Protein AF-A0A0V9UN66-F1 (afdb_monomer_lite)

Structure (mmCIF, N/CA/C/O backbone):
data_AF-A0A0V9UN66-F1
#
_entry.id   AF-A0A0V9UN66-F1
#
loop_
_atom_site.group_PDB
_atom_site.id
_atom_site.type_symbol
_atom_site.label_atom_id
_atom_site.label_alt_id
_atom_site.label_comp_id
_atom_site.label_asym_id
_atom_site.label_entity_id
_atom_site.label_seq_id
_atom_site.pdbx_PDB_ins_code
_atom_site.Cartn_x
_atom_site.Cartn_y
_atom_site.Cartn_z
_atom_site.occupancy
_atom_site.B_iso_or_equiv
_atom_site.auth_seq_id
_atom_site.auth_comp_id
_atom_site.auth_asym_id
_atom_site.auth_atom_id
_atom_site.pdbx_PDB_model_num
ATOM 1 N N . MET A 1 1 ? 4.409 16.280 -25.875 1.00 34.31 1 MET A N 1
ATOM 2 C CA . MET A 1 1 ? 5.200 15.891 -24.685 1.00 34.31 1 MET A CA 1
ATOM 3 C C . MET A 1 1 ? 4.488 16.413 -23.441 1.00 34.31 1 MET A C 1
ATOM 5 O O . MET A 1 1 ? 4.702 17.561 -23.070 1.00 34.31 1 MET A O 1
ATOM 9 N N . SER A 1 2 ? 3.586 15.627 -22.842 1.00 35.66 2 SER A N 1
ATOM 10 C CA . SER A 1 2 ? 2.912 16.028 -21.597 1.00 35.66 2 SER A CA 1
ATOM 11 C C . SER A 1 2 ? 3.901 15.945 -20.442 1.00 35.66 2 SER A C 1
ATOM 13 O O . SER A 1 2 ? 4.207 14.862 -19.950 1.00 35.66 2 SER A O 1
ATOM 15 N N . LYS A 1 3 ? 4.437 17.103 -20.046 1.00 40.28 3 LYS A N 1
ATOM 16 C CA . LYS A 1 3 ? 5.167 17.276 -18.791 1.00 40.28 3 LYS A CA 1
ATOM 17 C C . LYS A 1 3 ? 4.172 17.050 -17.657 1.00 40.28 3 LYS A C 1
ATOM 19 O O . LYS A 1 3 ? 3.367 17.926 -17.361 1.00 40.28 3 LYS A O 1
ATOM 24 N N . VAL A 1 4 ? 4.205 15.863 -17.059 1.00 42.91 4 VAL A N 1
ATOM 25 C CA . VAL A 1 4 ? 3.558 15.626 -15.766 1.00 42.91 4 VAL A CA 1
ATOM 26 C C . VAL A 1 4 ? 4.181 16.625 -14.782 1.00 42.91 4 VAL A C 1
ATOM 28 O O . VAL A 1 4 ? 5.414 16.692 -14.714 1.00 42.91 4 VAL A O 1
ATOM 31 N N . PRO A 1 5 ? 3.390 17.457 -14.087 1.00 39.09 5 PRO A N 1
ATOM 32 C CA . PRO A 1 5 ? 3.939 18.455 -13.186 1.00 39.09 5 PRO A CA 1
ATOM 33 C C . PRO A 1 5 ? 4.659 17.742 -12.038 1.00 39.09 5 PRO A C 1
ATOM 35 O O . PRO A 1 5 ? 4.044 17.042 -11.239 1.00 39.09 5 PRO A O 1
ATOM 38 N N . ARG A 1 6 ? 5.984 17.917 -11.963 1.00 43.22 6 ARG A N 1
ATOM 39 C CA . ARG A 1 6 ? 6.738 17.672 -10.733 1.00 43.22 6 ARG A CA 1
ATOM 40 C C . ARG A 1 6 ? 6.235 18.694 -9.723 1.00 43.22 6 ARG A C 1
ATOM 42 O O . ARG A 1 6 ? 6.508 19.881 -9.882 1.00 43.22 6 ARG A O 1
ATOM 49 N N . VAL A 1 7 ? 5.467 18.242 -8.736 1.00 43.38 7 VAL A N 1
ATOM 50 C CA . VAL A 1 7 ? 5.105 19.064 -7.580 1.00 43.38 7 VAL A CA 1
ATOM 51 C C . VAL A 1 7 ? 6.414 19.469 -6.907 1.00 43.38 7 VAL A C 1
ATOM 53 O O . VAL A 1 7 ? 7.130 18.641 -6.350 1.00 43.38 7 VAL A O 1
ATOM 56 N N . ALA A 1 8 ? 6.776 20.738 -7.064 1.00 43.50 8 ALA A N 1
ATOM 57 C CA . ALA A 1 8 ? 7.874 21.355 -6.350 1.00 43.50 8 ALA A CA 1
ATOM 58 C C . ALA A 1 8 ? 7.368 21.720 -4.951 1.00 43.50 8 ALA A C 1
ATOM 60 O O . ALA A 1 8 ? 6.469 22.546 -4.825 1.00 43.50 8 ALA A O 1
ATOM 61 N N . GLY A 1 9 ? 7.967 21.127 -3.920 1.00 39.41 9 GLY A N 1
ATOM 62 C CA . GLY A 1 9 ? 7.852 21.609 -2.546 1.00 39.41 9 GLY A CA 1
ATOM 63 C C . GLY A 1 9 ? 7.074 20.694 -1.604 1.00 39.41 9 GLY A C 1
ATOM 64 O O . GLY A 1 9 ? 5.880 20.478 -1.769 1.00 39.41 9 GLY A O 1
ATOM 65 N N . GLY A 1 10 ? 7.774 20.256 -0.557 1.00 39.16 10 GLY A N 1
ATOM 66 C CA . GLY A 1 10 ? 7.197 19.671 0.649 1.00 39.16 10 GLY A CA 1
ATOM 67 C C . GLY A 1 10 ? 7.050 18.160 0.573 1.00 39.16 10 GLY A C 1
ATOM 68 O O . GLY A 1 10 ? 6.412 17.640 -0.334 1.00 39.16 10 GLY A O 1
ATOM 69 N N . TYR A 1 11 ? 7.623 17.461 1.555 1.00 42.47 11 TYR A N 1
ATOM 70 C CA . TYR A 1 11 ? 7.231 16.091 1.872 1.00 42.47 11 TYR A CA 1
ATOM 71 C C . TYR A 1 11 ? 5.698 16.055 1.960 1.00 42.47 11 TYR A C 1
ATOM 73 O O . TYR A 1 11 ? 5.103 16.676 2.845 1.00 42.47 11 TYR A O 1
ATOM 81 N N . LEU A 1 12 ? 5.065 15.425 0.970 1.00 51.91 12 LEU A N 1
ATOM 82 C CA . LEU A 1 12 ? 3.625 15.232 0.924 1.00 51.91 12 LEU A CA 1
ATOM 83 C C . LEU A 1 12 ? 3.276 14.314 2.104 1.00 51.91 12 LEU A C 1
ATOM 85 O O . LEU A 1 12 ? 3.658 13.151 2.121 1.00 51.91 12 LEU A O 1
ATOM 89 N N . SER A 1 13 ? 2.574 14.867 3.096 1.00 48.28 13 SER A N 1
ATOM 90 C CA . SER A 1 13 ? 2.222 14.235 4.376 1.00 48.28 13 SER A CA 1
ATOM 91 C C . SER A 1 13 ? 3.397 14.037 5.362 1.00 48.28 13 SER A C 1
ATOM 93 O O . SER A 1 13 ? 4.513 13.720 4.953 1.00 48.28 13 SER A O 1
ATOM 95 N N . PRO A 1 14 ? 3.189 14.217 6.689 1.00 56.06 14 PRO A N 1
ATOM 96 C CA . PRO A 1 14 ? 4.191 13.823 7.677 1.00 56.06 14 PRO A CA 1
ATOM 97 C C . PRO A 1 14 ? 4.575 12.352 7.456 1.00 56.06 14 PRO A C 1
ATOM 99 O O . PRO A 1 14 ? 3.671 11.523 7.296 1.00 56.06 14 PRO A O 1
ATOM 102 N N . PRO A 1 15 ? 5.880 12.027 7.434 1.00 65.75 15 PRO A N 1
ATOM 103 C CA . PRO A 1 15 ? 6.335 10.687 7.108 1.00 65.75 15 PRO A CA 1
ATOM 104 C C . PRO A 1 15 ? 5.761 9.696 8.120 1.00 65.75 15 PRO A C 1
ATOM 106 O O . PRO A 1 15 ? 5.889 9.879 9.335 1.00 65.75 15 PRO A O 1
ATOM 109 N N . LEU A 1 16 ? 5.098 8.652 7.615 1.00 76.44 16 LEU A N 1
ATOM 110 C CA . LEU A 1 16 ? 4.818 7.476 8.428 1.00 76.44 16 LEU A CA 1
ATOM 111 C C . LEU A 1 16 ? 6.167 6.920 8.906 1.00 76.44 16 LEU A C 1
ATOM 113 O O . LEU A 1 16 ? 7.125 6.929 8.133 1.00 76.44 16 LEU A O 1
ATOM 117 N N . PRO A 1 17 ? 6.278 6.454 10.159 1.00 79.31 17 PRO A N 1
ATOM 118 C CA . PRO A 1 17 ? 7.532 5.886 10.626 1.00 79.31 17 PRO A CA 1
ATOM 119 C C . PRO A 1 17 ? 7.884 4.641 9.799 1.00 79.31 17 PRO A C 1
ATOM 121 O O . PRO A 1 17 ? 6.994 3.918 9.354 1.00 79.31 17 PRO A O 1
ATOM 124 N N . ASP A 1 18 ? 9.174 4.355 9.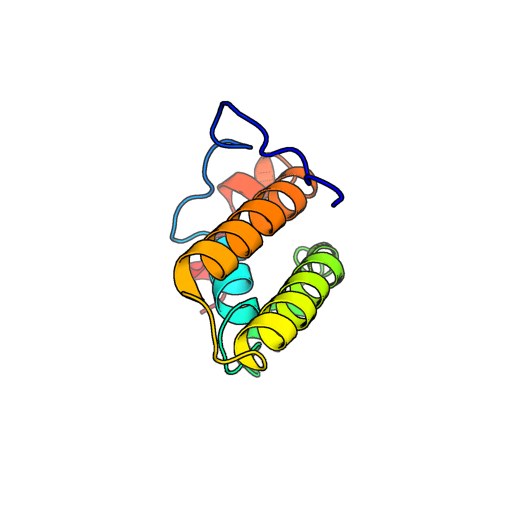619 1.00 77.12 18 ASP A N 1
ATOM 125 C CA . ASP A 1 18 ? 9.633 3.240 8.770 1.00 77.12 18 ASP A CA 1
ATOM 126 C C . ASP A 1 18 ? 9.062 1.875 9.191 1.00 77.12 18 ASP A C 1
ATOM 128 O O . ASP A 1 18 ? 8.887 0.974 8.373 1.00 77.12 18 ASP A O 1
ATOM 132 N N . ASN A 1 19 ? 8.731 1.723 10.476 1.00 81.94 19 ASN A N 1
ATOM 133 C CA . ASN A 1 19 ? 8.112 0.527 11.045 1.00 81.94 19 ASN A CA 1
ATOM 134 C C . ASN A 1 19 ? 6.574 0.500 10.926 1.00 81.94 19 ASN A C 1
ATOM 136 O O . ASN A 1 19 ? 5.921 -0.324 11.575 1.00 81.94 19 ASN A O 1
ATOM 140 N N . HIS A 1 20 ? 5.974 1.405 10.153 1.00 87.44 20 HIS A N 1
ATOM 141 C CA . HIS A 1 20 ? 4.534 1.452 9.929 1.00 87.44 20 HIS A CA 1
ATOM 142 C C . HIS A 1 20 ? 4.109 0.364 8.937 1.00 87.44 20 HIS A C 1
ATOM 144 O O . HIS A 1 20 ? 4.744 0.164 7.900 1.00 87.44 20 HIS A O 1
ATOM 150 N N . VAL A 1 21 ? 2.993 -0.321 9.211 1.00 90.62 21 VAL A N 1
ATOM 151 C CA . VAL A 1 21 ? 2.545 -1.462 8.382 1.00 90.62 21 VAL A CA 1
ATOM 152 C C . VAL A 1 21 ? 2.303 -1.060 6.924 1.00 90.62 21 VAL A C 1
ATOM 154 O O . VAL A 1 21 ? 2.586 -1.827 6.012 1.00 90.62 21 VAL A O 1
ATOM 157 N N . LEU A 1 22 ? 1.839 0.171 6.691 1.00 91.00 22 LEU A N 1
ATOM 158 C CA . LEU A 1 22 ? 1.601 0.699 5.343 1.00 91.00 22 LEU A CA 1
ATOM 159 C C . LEU A 1 22 ? 2.894 0.971 4.569 1.00 91.00 22 LEU A C 1
ATOM 161 O O . LEU A 1 22 ? 2.904 0.777 3.359 1.00 91.00 22 LEU A O 1
ATOM 165 N N . VAL A 1 23 ? 3.982 1.355 5.248 1.00 90.69 23 VAL A N 1
ATOM 166 C CA . VAL A 1 23 ? 5.305 1.506 4.617 1.00 90.69 23 VAL A CA 1
ATOM 167 C C . VAL A 1 23 ? 5.827 0.139 4.194 1.00 90.69 23 VAL A C 1
ATOM 169 O O . VAL A 1 23 ? 6.244 -0.043 3.051 1.00 90.69 23 VAL A O 1
ATOM 172 N N . TRP A 1 24 ? 5.717 -0.852 5.081 1.00 91.50 24 TRP A N 1
ATOM 173 C CA . TRP A 1 24 ? 6.072 -2.236 4.774 1.00 91.50 24 TRP A CA 1
ATOM 174 C C . TRP A 1 24 ? 5.255 -2.806 3.603 1.00 91.50 24 TRP A C 1
ATOM 176 O O . TRP A 1 24 ? 5.835 -3.327 2.651 1.00 91.50 24 TRP A O 1
ATOM 186 N N . LEU A 1 25 ? 3.929 -2.634 3.614 1.00 92.75 25 LEU A N 1
ATOM 187 C CA . LEU A 1 25 ? 3.050 -3.082 2.530 1.00 92.75 25 LEU A CA 1
ATOM 188 C C . LEU A 1 25 ? 3.325 -2.345 1.212 1.00 92.75 25 LEU A C 1
ATOM 190 O O . LEU A 1 25 ? 3.332 -2.984 0.164 1.00 92.75 25 LEU A O 1
ATOM 194 N N . ALA A 1 26 ? 3.584 -1.034 1.234 1.00 93.00 26 ALA A N 1
ATOM 195 C CA . ALA A 1 26 ? 3.908 -0.275 0.026 1.00 93.00 26 ALA A CA 1
ATOM 196 C C . ALA A 1 26 ? 5.227 -0.753 -0.602 1.00 93.00 26 ALA A C 1
ATOM 198 O O . ALA A 1 26 ? 5.284 -1.010 -1.805 1.00 93.00 26 ALA A O 1
ATOM 199 N N . ARG A 1 27 ? 6.265 -0.974 0.215 1.00 91.31 27 ARG A N 1
ATOM 200 C CA . ARG A 1 27 ? 7.538 -1.547 -0.253 1.00 91.31 27 ARG A CA 1
ATOM 201 C C . ARG A 1 27 ? 7.363 -2.964 -0.797 1.00 91.31 27 ARG A C 1
ATOM 203 O O . ARG A 1 27 ? 7.912 -3.286 -1.848 1.00 91.31 27 ARG A O 1
ATOM 210 N N . ALA A 1 28 ? 6.552 -3.794 -0.142 1.00 92.00 28 ALA A N 1
ATOM 211 C CA . ALA A 1 28 ? 6.225 -5.128 -0.640 1.00 92.00 28 ALA A CA 1
ATOM 212 C C . ALA A 1 28 ? 5.497 -5.072 -1.993 1.00 92.00 28 ALA A C 1
ATOM 214 O O . ALA A 1 28 ? 5.852 -5.808 -2.914 1.00 92.00 28 ALA A O 1
ATOM 215 N N . ALA A 1 29 ? 4.535 -4.159 -2.147 1.00 92.81 29 ALA A N 1
ATOM 216 C CA . ALA A 1 29 ? 3.802 -3.949 -3.392 1.00 92.81 29 ALA A CA 1
ATOM 217 C C . ALA A 1 29 ? 4.730 -3.542 -4.546 1.00 92.81 29 ALA A C 1
ATOM 219 O O . ALA A 1 29 ? 4.577 -4.033 -5.665 1.00 92.81 29 ALA A O 1
ATOM 220 N N . ALA A 1 30 ? 5.695 -2.664 -4.265 1.00 91.19 30 ALA A N 1
ATOM 221 C CA . ALA A 1 30 ? 6.654 -2.163 -5.243 1.00 91.19 30 ALA A CA 1
ATOM 222 C C . ALA A 1 30 ? 7.811 -3.137 -5.540 1.00 91.19 30 ALA A C 1
ATOM 224 O O . ALA A 1 30 ? 8.534 -2.951 -6.520 1.00 91.19 30 ALA A O 1
ATOM 225 N N .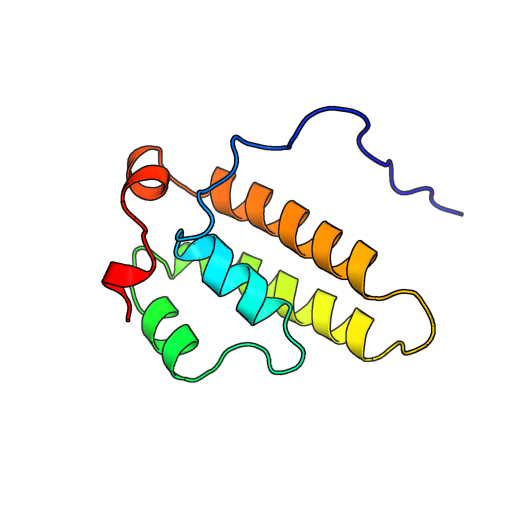 SER A 1 31 ? 7.985 -4.184 -4.729 1.00 90.31 31 SER A N 1
ATOM 226 C CA . SER A 1 31 ? 9.015 -5.202 -4.943 1.00 90.31 31 SER A CA 1
ATOM 227 C C . SER A 1 31 ? 8.788 -6.003 -6.233 1.00 90.31 31 SER A C 1
ATOM 229 O O . SER A 1 31 ? 7.662 -6.140 -6.717 1.00 90.31 31 SER A O 1
ATOM 231 N N . HIS A 1 32 ? 9.858 -6.599 -6.768 1.00 85.62 32 HIS A N 1
ATOM 232 C CA . HIS A 1 32 ? 9.782 -7.485 -7.937 1.00 85.62 32 HIS A CA 1
ATOM 233 C C . HIS A 1 32 ? 8.834 -8.675 -7.732 1.00 85.62 32 HIS A C 1
ATOM 235 O O . HIS A 1 32 ? 8.182 -9.118 -8.676 1.00 85.62 32 HIS A O 1
ATOM 241 N N . THR A 1 33 ? 8.762 -9.200 -6.509 1.00 85.75 33 THR A N 1
ATOM 242 C CA . THR A 1 33 ? 7.948 -10.372 -6.162 1.00 85.75 33 THR A CA 1
ATOM 243 C C . THR A 1 33 ? 6.497 -10.024 -5.843 1.00 85.75 33 THR A C 1
ATOM 245 O O . THR A 1 33 ? 5.639 -10.900 -5.906 1.00 85.75 33 THR A O 1
ATOM 248 N N . GLY A 1 34 ? 6.208 -8.764 -5.502 1.00 87.50 34 GLY A N 1
ATOM 249 C CA . GLY A 1 34 ? 4.898 -8.343 -5.012 1.00 87.50 34 GLY A CA 1
ATOM 250 C C . GLY A 1 34 ? 4.556 -8.908 -3.630 1.00 87.50 34 GLY A C 1
ATOM 251 O O . GLY A 1 34 ? 5.434 -9.191 -2.810 1.00 87.50 34 GLY A O 1
ATOM 252 N N . PHE A 1 35 ? 3.258 -9.065 -3.364 1.00 89.69 35 PHE A N 1
ATOM 253 C CA . PHE A 1 35 ? 2.754 -9.565 -2.086 1.00 89.69 35 PHE A CA 1
ATOM 254 C C . PHE A 1 35 ? 3.003 -11.064 -1.900 1.00 89.69 35 PHE A C 1
ATOM 256 O O . PHE A 1 35 ? 2.649 -11.894 -2.732 1.00 89.69 35 PHE A O 1
ATOM 263 N N . THR A 1 36 ? 3.563 -11.416 -0.745 1.00 89.88 36 THR A N 1
ATOM 264 C CA . THR A 1 36 ? 3.611 -12.804 -0.252 1.00 89.88 36 THR A CA 1
ATOM 265 C C . THR A 1 36 ? 2.314 -13.183 0.473 1.00 89.88 36 THR A C 1
ATOM 267 O O . THR A 1 36 ? 1.504 -12.318 0.816 1.00 89.88 36 THR A O 1
ATOM 270 N N . ALA A 1 37 ? 2.137 -14.472 0.782 1.00 88.69 37 ALA A N 1
ATOM 271 C CA . ALA A 1 37 ? 0.988 -14.967 1.549 1.00 88.69 37 ALA A CA 1
ATOM 272 C C . ALA A 1 37 ? 0.789 -14.229 2.890 1.00 88.69 37 ALA A C 1
ATOM 274 O O . ALA A 1 37 ? -0.343 -13.904 3.240 1.00 88.69 37 ALA A O 1
ATOM 275 N N . GLY A 1 38 ? 1.877 -13.887 3.591 1.00 88.62 38 GLY A N 1
ATOM 276 C CA . GLY A 1 38 ? 1.813 -13.110 4.834 1.00 88.62 38 GLY A CA 1
ATOM 277 C C . GLY A 1 38 ? 1.235 -11.707 4.625 1.00 88.62 38 GLY A C 1
ATOM 278 O O . GLY A 1 38 ? 0.361 -11.282 5.373 1.00 88.62 38 GLY A O 1
ATOM 279 N N . HIS A 1 39 ? 1.625 -11.011 3.553 1.00 90.81 39 HIS A N 1
ATOM 280 C CA . HIS A 1 39 ? 1.052 -9.698 3.230 1.00 90.81 39 HIS A CA 1
ATOM 281 C C . HIS A 1 39 ? -0.444 -9.799 2.906 1.00 90.81 39 HIS A C 1
ATOM 283 O O . HIS A 1 39 ? -1.237 -8.974 3.358 1.00 90.81 39 HIS A O 1
ATOM 289 N N . HIS A 1 40 ? -0.850 -10.833 2.161 1.00 89.25 40 HIS A N 1
ATOM 290 C CA . HIS A 1 40 ? -2.264 -11.075 1.875 1.00 89.25 40 HIS A CA 1
ATOM 291 C C . HIS A 1 40 ? -3.069 -11.368 3.141 1.00 89.25 40 HIS A C 1
ATOM 293 O O . HIS A 1 40 ? -4.176 -10.850 3.271 1.00 89.25 40 HIS A O 1
ATOM 299 N N . GLN A 1 41 ? -2.510 -12.132 4.084 1.00 89.62 41 GLN A N 1
ATOM 300 C CA . GLN A 1 41 ? -3.128 -12.382 5.383 1.00 89.62 41 GLN A CA 1
ATOM 301 C C . GLN A 1 41 ? -3.322 -11.079 6.169 1.00 89.62 41 GLN A C 1
ATOM 303 O O . GLN A 1 41 ? -4.411 -10.836 6.680 1.00 89.62 41 GLN A O 1
ATOM 308 N N . VAL A 1 42 ? -2.324 -10.195 6.203 1.00 88.69 42 VAL A N 1
ATOM 309 C CA . VAL A 1 42 ? -2.441 -8.874 6.848 1.00 88.69 42 VAL A CA 1
ATOM 310 C C . VAL A 1 42 ? -3.550 -8.031 6.206 1.00 88.69 42 VAL A C 1
ATOM 312 O O . VAL A 1 42 ? -4.349 -7.416 6.907 1.00 88.69 42 VAL A O 1
ATOM 315 N N . LEU A 1 43 ? -3.685 -8.077 4.879 1.00 89.62 43 LEU A N 1
ATOM 316 C CA . LEU A 1 43 ? -4.755 -7.395 4.140 1.00 89.62 43 LEU A CA 1
ATOM 317 C C . LEU A 1 43 ? -6.152 -8.021 4.313 1.00 89.62 43 LEU A C 1
ATOM 319 O O . LEU A 1 43 ? -7.101 -7.540 3.686 1.00 89.62 43 LEU A O 1
ATOM 323 N N . THR A 1 44 ? -6.301 -9.086 5.108 1.00 89.81 44 THR A N 1
ATOM 324 C CA . THR A 1 44 ? -7.622 -9.586 5.534 1.00 89.81 44 THR A CA 1
ATOM 325 C C . THR A 1 44 ? -8.172 -8.847 6.755 1.00 89.81 44 THR A C 1
ATOM 327 O O . THR A 1 44 ? -9.377 -8.911 6.989 1.00 89.81 44 THR A O 1
ATOM 330 N N . ASP A 1 45 ? -7.334 -8.106 7.496 1.00 89.69 45 ASP A N 1
ATOM 331 C CA . ASP A 1 45 ? -7.792 -7.227 8.577 1.00 89.69 45 ASP A CA 1
ATOM 332 C C . ASP A 1 45 ? -8.731 -6.153 7.991 1.00 89.69 45 ASP A C 1
ATOM 334 O O . ASP A 1 45 ? -8.316 -5.412 7.092 1.00 89.69 45 ASP A O 1
ATOM 338 N N . PRO A 1 46 ? -9.978 -6.017 8.484 1.00 87.19 46 PRO A N 1
ATOM 339 C CA . PRO A 1 46 ? -10.920 -5.005 8.005 1.00 87.19 46 PRO A CA 1
ATOM 340 C C . PRO A 1 46 ? -10.373 -3.573 8.064 1.00 87.19 46 PRO A C 1
ATOM 342 O O . PRO A 1 46 ? -10.697 -2.752 7.207 1.00 87.19 46 PRO A O 1
ATOM 345 N N . THR A 1 47 ? -9.504 -3.282 9.036 1.00 87.19 47 THR A N 1
ATOM 346 C CA . THR A 1 47 ? -8.825 -1.986 9.188 1.00 87.19 47 THR A CA 1
ATOM 347 C C . THR A 1 47 ? -7.916 -1.694 7.997 1.00 87.19 47 THR A C 1
ATOM 349 O O . THR A 1 47 ? -7.770 -0.543 7.585 1.00 87.19 47 THR A O 1
ATOM 352 N N . LEU A 1 48 ? -7.307 -2.743 7.433 1.00 89.50 48 LEU A N 1
ATOM 353 C CA . LEU A 1 48 ? -6.343 -2.642 6.344 1.00 89.50 48 LEU A CA 1
ATOM 354 C C . LEU A 1 48 ? -6.950 -2.912 4.963 1.00 89.50 48 LEU A C 1
ATOM 356 O O . LEU A 1 48 ? -6.390 -2.483 3.954 1.00 89.50 48 LEU A O 1
ATOM 360 N N . ALA A 1 49 ? -8.110 -3.570 4.902 1.00 88.88 49 ALA A N 1
ATOM 361 C CA . ALA A 1 49 ? -8.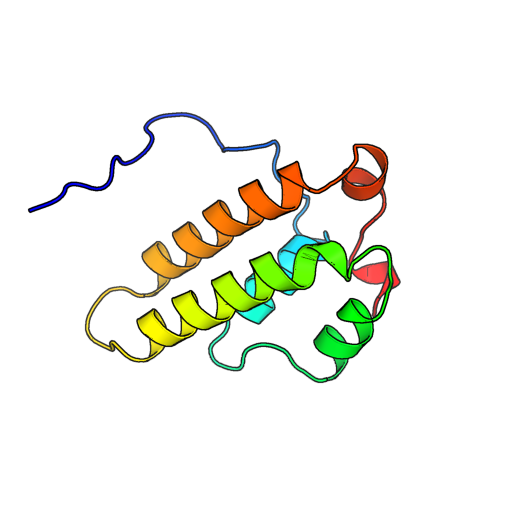790 -3.920 3.659 1.00 88.88 49 ALA A CA 1
ATOM 362 C C . ALA A 1 49 ? -9.053 -2.699 2.758 1.00 88.88 49 ALA A C 1
ATOM 364 O O . ALA A 1 49 ? -8.900 -2.792 1.542 1.00 88.88 49 ALA A O 1
ATOM 365 N N . LYS A 1 50 ? -9.355 -1.533 3.348 1.00 91.00 50 LYS A N 1
ATOM 366 C CA . LYS A 1 50 ? -9.582 -0.272 2.614 1.00 91.00 50 LYS A CA 1
ATOM 367 C C . LYS A 1 50 ? -8.361 0.243 1.841 1.00 91.00 50 LYS A C 1
ATOM 369 O O . LYS A 1 50 ? -8.512 1.057 0.939 1.00 91.00 50 LYS A O 1
ATOM 374 N N . PHE A 1 51 ? -7.156 -0.211 2.184 1.00 92.25 51 PHE A N 1
ATOM 375 C CA . PHE A 1 51 ? -5.916 0.196 1.517 1.00 92.25 51 PHE A CA 1
ATOM 376 C C . PHE A 1 51 ? -5.553 -0.699 0.328 1.00 92.25 51 PHE A C 1
ATOM 378 O O . PHE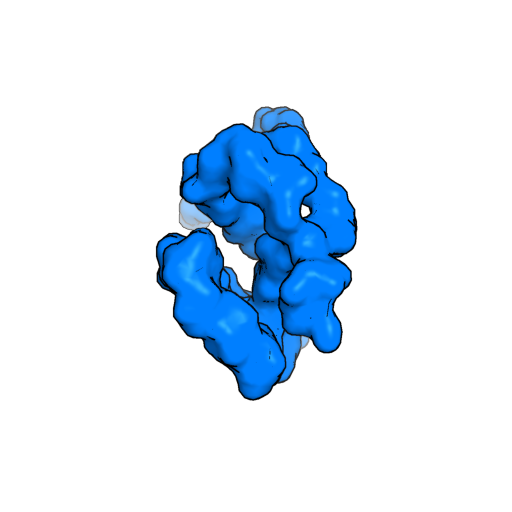 A 1 51 ? -4.628 -0.374 -0.421 1.00 92.25 51 PHE A O 1
ATOM 385 N N . ARG A 1 52 ? -6.258 -1.827 0.155 1.00 91.75 52 ARG A N 1
ATOM 386 C CA . ARG A 1 52 ? -5.941 -2.848 -0.850 1.00 91.75 52 ARG A CA 1
ATOM 387 C C . ARG A 1 52 ? -5.895 -2.267 -2.259 1.00 91.75 52 ARG A C 1
ATOM 389 O O . ARG A 1 52 ? -4.922 -2.503 -2.965 1.00 91.75 52 ARG A O 1
ATOM 396 N N . ASP A 1 53 ? -6.875 -1.454 -2.637 1.00 93.00 53 ASP A N 1
ATOM 397 C CA . ASP A 1 53 ? -6.963 -0.910 -3.996 1.00 93.00 53 ASP A CA 1
ATOM 398 C C . ASP A 1 53 ? -5.758 -0.024 -4.352 1.00 93.00 53 ASP A C 1
ATOM 400 O O . ASP A 1 53 ? -5.189 -0.140 -5.443 1.00 93.00 53 ASP A O 1
ATOM 404 N N . THR A 1 54 ? -5.323 0.832 -3.421 1.00 93.56 54 THR A N 1
ATOM 405 C CA . THR A 1 54 ? -4.134 1.686 -3.590 1.00 93.56 54 THR A CA 1
ATOM 406 C C . THR A 1 54 ? -2.865 0.842 -3.704 1.00 93.56 54 THR A C 1
ATOM 408 O O . THR A 1 54 ? -2.036 1.070 -4.586 1.00 93.56 54 THR A O 1
ATOM 411 N N . LEU A 1 55 ? -2.741 -0.175 -2.854 1.00 94.38 55 LEU A N 1
ATOM 412 C CA . LEU A 1 55 ? -1.617 -1.108 -2.820 1.00 94.38 55 LEU A CA 1
ATOM 413 C C . LEU A 1 55 ? -1.524 -1.977 -4.089 1.00 94.38 55 LEU A C 1
ATOM 415 O O . LEU A 1 55 ? -0.442 -2.162 -4.646 1.00 94.38 55 LEU A O 1
ATOM 419 N N . GLU A 1 56 ? -2.649 -2.457 -4.613 1.00 93.38 56 GLU A N 1
ATOM 420 C CA . GLU A 1 56 ? -2.695 -3.196 -5.877 1.00 93.38 56 GLU A CA 1
ATOM 421 C C . GLU A 1 56 ? -2.386 -2.303 -7.082 1.00 93.38 56 GLU A C 1
ATOM 423 O O . GLU A 1 56 ? -1.711 -2.731 -8.023 1.00 93.38 56 GLU A O 1
ATOM 428 N N . ARG A 1 57 ? -2.851 -1.046 -7.067 1.00 93.12 57 ARG A N 1
ATOM 429 C CA . ARG A 1 57 ? -2.497 -0.055 -8.092 1.00 93.12 57 ARG A CA 1
ATOM 430 C C . ARG A 1 57 ? -0.993 0.212 -8.098 1.00 93.12 57 ARG A C 1
ATOM 432 O O . ARG A 1 57 ? -0.395 0.213 -9.175 1.00 93.12 57 ARG A O 1
ATOM 439 N N . LEU A 1 58 ? -0.388 0.376 -6.920 1.00 93.56 58 LEU A N 1
ATOM 440 C CA . LEU A 1 58 ? 1.062 0.495 -6.771 1.00 93.56 58 LEU A CA 1
ATOM 441 C C . LEU A 1 58 ? 1.776 -0.728 -7.360 1.00 93.56 58 LEU A C 1
ATOM 443 O O . LEU A 1 58 ? 2.659 -0.559 -8.197 1.00 93.56 58 LEU A O 1
ATOM 447 N N . HIS A 1 59 ? 1.344 -1.944 -7.012 1.00 93.94 59 HIS A N 1
ATOM 448 C CA . HIS A 1 59 ? 1.952 -3.171 -7.530 1.00 93.94 59 HIS A CA 1
ATOM 449 C C . HIS A 1 59 ? 1.893 -3.269 -9.062 1.00 93.94 59 HIS A C 1
ATOM 451 O O . HIS A 1 59 ? 2.900 -3.560 -9.711 1.00 93.94 59 HIS A O 1
ATOM 457 N N . ARG A 1 60 ? 0.738 -2.969 -9.673 1.00 92.12 60 ARG A N 1
ATOM 458 C CA . ARG A 1 60 ? 0.595 -2.961 -11.142 1.00 92.12 60 ARG A CA 1
ATOM 459 C C . ARG A 1 60 ? 1.538 -1.953 -11.803 1.00 92.12 60 ARG A C 1
ATOM 461 O O . ARG A 1 60 ? 2.172 -2.281 -12.806 1.00 92.12 60 ARG A O 1
ATOM 468 N N . ASN A 1 61 ? 1.654 -0.755 -11.232 1.00 90.50 61 ASN A N 1
ATOM 469 C CA . ASN A 1 61 ? 2.535 0.291 -11.751 1.00 90.50 61 ASN A CA 1
ATOM 470 C C . ASN A 1 61 ? 4.015 -0.097 -11.615 1.00 90.50 61 ASN A C 1
ATOM 472 O O . ASN A 1 61 ? 4.765 0.016 -12.585 1.00 90.50 61 ASN A O 1
ATOM 476 N N . ALA A 1 62 ? 4.414 -0.616 -10.452 1.00 89.88 62 ALA A N 1
ATOM 477 C CA . ALA A 1 62 ? 5.774 -1.078 -10.195 1.00 89.88 62 ALA A CA 1
ATOM 478 C C . ALA A 1 62 ? 6.166 -2.234 -11.125 1.00 89.88 62 ALA A C 1
ATOM 480 O O . ALA A 1 62 ? 7.226 -2.199 -11.744 1.00 89.88 62 ALA A O 1
ATOM 481 N N . ARG A 1 63 ? 5.273 -3.210 -11.339 1.00 90.00 63 ARG A N 1
ATOM 482 C CA . ARG A 1 63 ? 5.490 -4.302 -12.302 1.00 90.00 63 ARG A CA 1
ATOM 483 C C . ARG A 1 63 ? 5.723 -3.788 -13.725 1.00 90.00 63 ARG A C 1
ATOM 485 O O . ARG A 1 63 ? 6.559 -4.331 -14.444 1.00 90.00 63 ARG A O 1
ATOM 492 N N . GLY A 1 64 ? 5.009 -2.738 -14.132 1.00 87.50 64 GLY A N 1
ATOM 493 C CA . GLY A 1 64 ? 5.206 -2.088 -15.429 1.00 87.50 64 GLY A CA 1
ATOM 494 C C . GLY A 1 64 ? 6.566 -1.397 -15.579 1.00 87.50 64 GLY A C 1
ATOM 495 O O . GLY A 1 64 ? 7.056 -1.280 -16.702 1.00 87.50 64 GLY A O 1
ATOM 496 N N . ILE A 1 65 ? 7.174 -0.958 -14.472 1.00 86.06 65 ILE A N 1
ATOM 497 C CA . ILE A 1 65 ? 8.540 -0.415 -14.439 1.00 86.06 65 ILE A CA 1
ATOM 498 C C . ILE A 1 65 ? 9.557 -1.551 -14.493 1.00 86.06 65 ILE A C 1
ATOM 500 O O . ILE A 1 65 ? 10.429 -1.526 -15.353 1.00 86.06 65 ILE A O 1
ATOM 504 N N . HIS A 1 66 ? 9.391 -2.573 -13.651 1.00 85.19 66 HIS A N 1
ATOM 505 C CA . HIS A 1 66 ? 10.273 -3.745 -13.605 1.00 85.19 66 HIS A CA 1
ATOM 506 C C . HIS A 1 66 ? 10.385 -4.467 -14.950 1.00 85.19 66 HIS A C 1
ATOM 508 O O . HIS A 1 66 ? 11.441 -4.988 -15.281 1.00 85.19 66 HIS A O 1
ATOM 514 N N . ALA A 1 67 ? 9.312 -4.473 -15.745 1.00 84.06 67 ALA A N 1
ATOM 515 C CA . ALA A 1 67 ? 9.304 -5.067 -17.081 1.00 84.06 67 ALA A CA 1
ATOM 516 C C . ALA A 1 67 ? 10.053 -4.238 -18.148 1.00 84.06 67 ALA A C 1
ATOM 518 O O . ALA A 1 67 ? 10.338 -4.746 -19.231 1.00 84.06 67 ALA A O 1
ATOM 519 N N . LYS A 1 68 ? 10.342 -2.957 -17.886 1.00 76.94 68 LYS A N 1
ATOM 520 C CA . LYS A 1 68 ? 10.988 -2.026 -18.823 1.00 76.94 68 LYS A CA 1
ATOM 521 C C . LYS A 1 68 ? 12.433 -1.783 -18.370 1.00 76.94 68 LYS A C 1
ATOM 523 O O . LYS A 1 68 ? 12.724 -0.773 -17.741 1.00 76.94 68 LYS A O 1
ATOM 528 N N . HIS A 1 69 ? 13.323 -2.717 -18.695 1.00 62.06 69 HIS A N 1
ATOM 529 C CA . HIS A 1 69 ? 14.713 -2.831 -18.214 1.00 62.06 69 HIS A CA 1
ATOM 530 C C . HIS A 1 69 ? 15.717 -1.711 -18.618 1.00 62.06 69 HIS A C 1
ATOM 532 O O . HIS A 1 69 ? 16.917 -1.931 -18.521 1.00 62.06 69 HIS A O 1
ATOM 538 N N . ASP A 1 70 ? 15.278 -0.515 -19.031 1.00 56.12 70 ASP A N 1
ATOM 539 C CA . ASP A 1 70 ? 16.132 0.465 -19.748 1.00 56.12 70 ASP A CA 1
ATOM 540 C C . ASP A 1 70 ? 16.343 1.830 -19.052 1.00 56.12 70 ASP A C 1
ATOM 542 O O . ASP A 1 70 ? 16.917 2.751 -19.631 1.00 56.12 70 ASP A O 1
ATOM 546 N N . VAL A 1 71 ? 15.872 2.022 -17.817 1.00 56.59 71 VAL A N 1
ATOM 547 C CA . VAL A 1 71 ? 15.992 3.303 -17.083 1.00 56.59 71 VAL A CA 1
ATOM 548 C C . VAL A 1 71 ? 16.380 3.007 -15.635 1.00 56.59 71 VAL A C 1
ATOM 550 O O . VAL A 1 71 ? 15.925 1.978 -15.139 1.00 56.59 71 VAL A O 1
ATOM 553 N N . PRO A 1 72 ? 17.146 3.872 -14.930 1.00 59.22 72 PRO A N 1
ATOM 554 C CA . PRO A 1 72 ? 17.296 3.780 -13.476 1.00 59.22 72 PRO A CA 1
ATOM 555 C C . PRO A 1 72 ? 15.919 3.612 -12.817 1.00 59.22 72 PRO A C 1
ATOM 557 O O . PRO A 1 72 ? 15.088 4.525 -12.810 1.00 59.22 72 PRO A O 1
ATOM 560 N N . THR A 1 73 ? 15.652 2.387 -12.367 1.00 66.25 73 THR A N 1
ATOM 561 C CA . THR A 1 73 ? 14.361 1.922 -11.849 1.00 66.25 73 THR A CA 1
ATOM 562 C C . THR A 1 73 ? 14.085 2.485 -10.467 1.00 66.25 73 THR A C 1
ATOM 564 O O . THR A 1 73 ? 12.930 2.747 -10.138 1.00 66.25 73 THR A O 1
ATOM 567 N N . ASP A 1 74 ? 15.146 2.733 -9.706 1.00 71.75 74 ASP A N 1
ATOM 568 C CA . ASP A 1 74 ? 15.079 2.992 -8.273 1.00 71.75 74 ASP A CA 1
ATOM 569 C C . ASP A 1 74 ? 14.400 4.336 -7.987 1.00 71.75 74 ASP A C 1
ATOM 571 O O . ASP A 1 74 ? 13.379 4.359 -7.309 1.00 71.75 74 ASP A O 1
ATOM 575 N N . ASP A 1 75 ? 14.824 5.429 -8.631 1.00 81.00 75 ASP A N 1
ATOM 576 C CA . ASP A 1 75 ? 14.203 6.754 -8.444 1.00 81.00 75 ASP A CA 1
ATOM 577 C C . ASP A 1 75 ? 12.711 6.780 -8.818 1.00 81.00 75 ASP A C 1
ATOM 579 O O . ASP A 1 75 ? 11.906 7.499 -8.222 1.00 81.00 75 ASP A O 1
ATOM 583 N N . ARG A 1 76 ? 12.316 6.012 -9.843 1.00 82.38 76 ARG A N 1
ATOM 584 C CA . ARG A 1 76 ? 10.911 5.931 -10.273 1.00 82.38 76 ARG A CA 1
ATOM 585 C C . ARG A 1 76 ? 10.069 5.078 -9.332 1.00 82.38 76 ARG A C 1
ATOM 587 O O . ARG A 1 76 ? 8.893 5.389 -9.148 1.00 82.38 76 ARG A O 1
A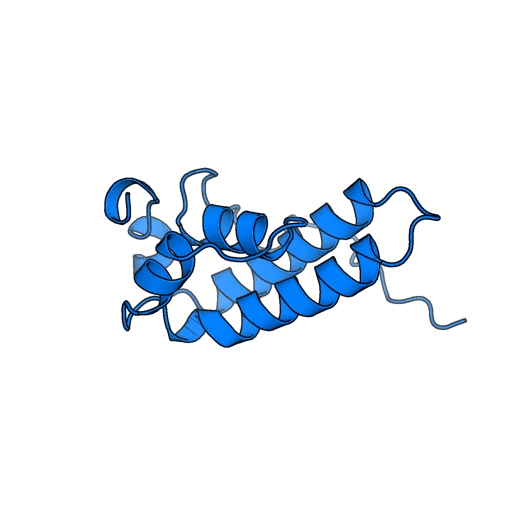TOM 594 N N . LEU A 1 77 ? 10.639 4.004 -8.792 1.00 85.44 77 LEU A N 1
ATOM 595 C CA . LEU A 1 77 ? 9.970 3.145 -7.820 1.00 85.44 77 LEU A CA 1
ATOM 596 C C . LEU A 1 77 ? 9.798 3.870 -6.490 1.00 85.44 77 LEU A C 1
ATOM 598 O O . LEU A 1 77 ? 8.687 3.873 -5.970 1.00 85.44 77 LEU A O 1
ATOM 602 N N . GLU A 1 78 ? 10.837 4.549 -6.005 1.00 86.75 78 GLU A N 1
ATOM 603 C CA . GLU A 1 78 ? 10.764 5.382 -4.800 1.00 86.75 78 GLU A CA 1
ATOM 604 C C . GLU A 1 78 ? 9.693 6.465 -4.955 1.00 86.75 78 GLU A C 1
ATOM 606 O O . GLU A 1 78 ? 8.801 6.576 -4.120 1.00 86.75 78 GLU A O 1
ATOM 611 N N . TRP A 1 79 ? 9.655 7.165 -6.096 1.00 86.44 79 TRP A N 1
ATOM 612 C CA . TRP A 1 79 ? 8.595 8.143 -6.354 1.00 86.44 79 TRP A CA 1
ATOM 613 C C . TRP A 1 79 ? 7.180 7.532 -6.352 1.00 86.44 79 TRP A C 1
ATOM 615 O O . TRP A 1 79 ? 6.234 8.160 -5.873 1.00 86.44 79 TRP A O 1
ATOM 625 N N . LEU A 1 80 ? 7.002 6.316 -6.885 1.00 88.19 80 LEU A N 1
ATOM 626 C CA . LEU A 1 80 ? 5.708 5.623 -6.841 1.00 88.19 80 LEU A CA 1
ATOM 627 C C . LEU A 1 80 ? 5.319 5.202 -5.424 1.00 88.19 80 LEU A C 1
ATOM 629 O O . LEU A 1 80 ? 4.138 5.279 -5.080 1.00 88.19 80 LEU A O 1
ATOM 633 N N . ILE A 1 81 ? 6.285 4.731 -4.635 1.00 90.19 81 ILE A N 1
ATOM 634 C CA . ILE A 1 81 ? 6.078 4.381 -3.231 1.00 90.19 81 ILE A CA 1
ATOM 635 C C . ILE A 1 81 ? 5.649 5.634 -2.471 1.00 90.19 81 ILE A C 1
ATOM 637 O O . ILE A 1 81 ? 4.609 5.599 -1.819 1.00 90.19 81 ILE A O 1
ATOM 641 N N . ASP A 1 82 ? 6.367 6.747 -2.627 1.00 88.50 82 ASP A N 1
ATOM 642 C CA . ASP A 1 82 ? 6.032 8.025 -1.997 1.00 88.50 82 ASP A CA 1
ATOM 643 C C . ASP A 1 82 ? 4.622 8.485 -2.373 1.00 88.50 82 ASP A C 1
ATOM 645 O O . ASP A 1 82 ? 3.806 8.765 -1.496 1.00 88.50 82 ASP A O 1
ATOM 649 N N . ALA A 1 83 ? 4.284 8.489 -3.666 1.00 87.94 83 ALA A N 1
ATOM 650 C CA . ALA A 1 83 ? 2.949 8.866 -4.129 1.00 87.94 83 ALA A CA 1
ATOM 651 C C . ALA A 1 83 ? 1.850 7.968 -3.529 1.00 87.94 83 ALA A C 1
ATOM 653 O O . ALA A 1 83 ? 0.806 8.457 -3.101 1.00 87.94 83 ALA A O 1
ATOM 654 N N . ALA A 1 84 ? 2.088 6.657 -3.449 1.00 90.06 84 ALA A N 1
ATOM 655 C CA . ALA A 1 84 ? 1.147 5.737 -2.826 1.00 90.06 84 ALA A CA 1
ATOM 656 C C . ALA A 1 84 ? 1.045 5.947 -1.309 1.00 90.06 84 ALA A C 1
ATOM 658 O O . ALA A 1 84 ? -0.044 5.826 -0.757 1.00 90.06 84 ALA A O 1
ATOM 659 N N . LEU A 1 85 ? 2.141 6.274 -0.622 1.00 90.56 85 LEU A N 1
ATOM 660 C CA . LEU A 1 85 ? 2.123 6.557 0.813 1.00 90.56 85 LEU A CA 1
ATOM 661 C C . LEU A 1 85 ? 1.308 7.807 1.139 1.00 90.56 85 LEU A C 1
ATOM 663 O O . LEU A 1 85 ? 0.633 7.818 2.167 1.00 90.56 85 LEU A O 1
ATOM 667 N N . VAL A 1 86 ? 1.301 8.812 0.264 1.00 87.88 86 VAL A N 1
ATOM 668 C CA . VAL A 1 86 ? 0.409 9.977 0.383 1.00 87.88 86 VAL A CA 1
ATOM 669 C C . VAL A 1 86 ? -1.051 9.534 0.329 1.00 87.88 86 VAL A C 1
ATOM 671 O O . VAL A 1 86 ? -1.783 9.755 1.294 1.00 87.88 86 VAL A O 1
ATOM 674 N N . ASP A 1 87 ? -1.438 8.806 -0.724 1.00 88.94 87 ASP A N 1
ATOM 675 C CA . ASP A 1 87 ? -2.799 8.273 -0.887 1.00 88.94 87 ASP A CA 1
ATOM 676 C C . ASP A 1 87 ? -3.222 7.412 0.322 1.00 88.94 87 ASP A C 1
ATOM 678 O O . ASP A 1 87 ? -4.330 7.527 0.848 1.00 88.94 87 ASP A O 1
ATOM 682 N N . LEU A 1 88 ? -2.330 6.535 0.791 1.00 89.88 88 LEU A N 1
ATOM 683 C CA . LEU A 1 88 ? -2.565 5.665 1.945 1.00 89.88 88 LEU A CA 1
ATOM 684 C C . LEU A 1 88 ? -2.720 6.459 3.244 1.00 89.88 88 LEU A C 1
ATOM 686 O O . LEU A 1 88 ? -3.533 6.100 4.099 1.00 89.88 88 LEU A O 1
ATOM 690 N N . THR A 1 89 ? -1.954 7.535 3.400 1.00 86.81 89 THR A N 1
ATOM 691 C CA . TH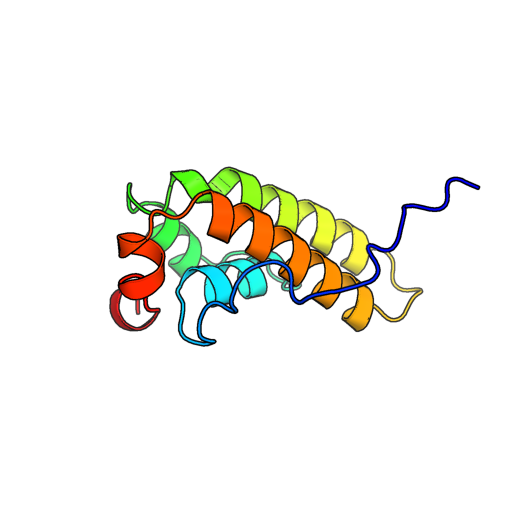R A 1 89 ? -1.990 8.372 4.598 1.00 86.81 89 THR A CA 1
ATOM 692 C C . THR A 1 89 ? -3.255 9.224 4.633 1.00 86.81 89 THR A C 1
ATOM 694 O O . THR A 1 89 ? -3.840 9.387 5.707 1.00 86.81 89 THR A O 1
ATOM 697 N N . ASP A 1 90 ? -3.741 9.692 3.486 1.00 86.69 90 ASP A N 1
ATOM 698 C CA . ASP A 1 90 ? -5.022 10.400 3.366 1.00 86.69 90 ASP A CA 1
ATOM 699 C C . ASP A 1 90 ? -6.222 9.509 3.719 1.00 86.69 90 ASP A C 1
ATOM 701 O O . ASP A 1 90 ? -7.188 9.975 4.321 1.00 86.69 90 ASP A O 1
ATOM 705 N N . LEU A 1 91 ? -6.128 8.203 3.453 1.00 86.56 91 LEU A N 1
ATOM 706 C CA . LEU A 1 91 ? -7.126 7.209 3.871 1.00 86.56 91 LEU A CA 1
ATOM 707 C C . LEU A 1 91 ? -7.027 6.817 5.361 1.00 86.56 91 LEU A C 1
ATOM 709 O O . LEU A 1 91 ? -7.928 6.153 5.897 1.00 86.56 91 LEU A O 1
ATOM 713 N N . CYS A 1 92 ? -5.940 7.192 6.041 1.00 85.62 92 CYS A N 1
ATOM 714 C CA . CYS A 1 92 ? -5.758 6.929 7.464 1.00 85.62 92 CYS A CA 1
ATOM 715 C C . CYS A 1 92 ? -6.445 7.980 8.334 1.00 85.62 92 CYS A C 1
ATOM 717 O O . CYS A 1 92 ? -6.176 9.179 8.248 1.00 85.62 92 CYS A O 1
ATOM 719 N N . THR A 1 93 ? -7.204 7.503 9.313 1.00 85.25 93 THR A N 1
ATOM 720 C CA . THR A 1 93 ? -7.596 8.300 10.474 1.00 85.25 93 THR A CA 1
ATOM 721 C C . THR A 1 93 ? -6.365 8.660 11.325 1.00 85.25 93 THR A C 1
ATOM 723 O O . THR A 1 93 ? -5.363 7.932 11.324 1.00 85.25 93 THR A O 1
ATOM 726 N N . PRO A 1 94 ? -6.419 9.735 12.136 1.00 81.88 94 PRO A N 1
ATOM 727 C CA . PRO A 1 94 ? -5.314 10.105 13.026 1.00 81.88 94 PRO A CA 1
ATOM 728 C C . PRO A 1 94 ? -4.890 8.994 13.999 1.00 81.88 94 PRO A C 1
ATOM 730 O O . PRO A 1 94 ? -3.727 8.923 14.395 1.00 81.88 94 PRO A O 1
ATOM 733 N N . GLN A 1 95 ? -5.826 8.126 14.393 1.00 81.81 95 GLN A N 1
ATOM 734 C CA . GLN A 1 95 ? -5.566 6.998 15.284 1.00 81.81 95 GLN A CA 1
ATOM 735 C C . GLN A 1 95 ? -4.832 5.859 14.567 1.00 81.81 95 GLN A C 1
ATOM 737 O O . GLN A 1 95 ? -3.905 5.284 15.138 1.00 81.81 95 GLN A O 1
ATOM 742 N N . GLU A 1 96 ? -5.203 5.560 13.322 1.00 84.38 96 GLU A N 1
ATOM 743 C CA . GLU A 1 96 ? -4.540 4.543 12.497 1.00 84.38 96 GLU A CA 1
ATOM 744 C C . GLU A 1 96 ? -3.082 4.918 12.218 1.00 84.38 96 GLU A C 1
ATOM 746 O O . GLU A 1 96 ? -2.206 4.091 12.463 1.00 84.38 96 GLU A O 1
ATOM 751 N N . ARG A 1 97 ? -2.806 6.187 11.871 1.00 78.81 97 ARG A N 1
ATOM 752 C CA . ARG A 1 97 ? -1.433 6.694 11.641 1.00 78.81 97 ARG A CA 1
ATOM 753 C C . ARG A 1 97 ? -0.483 6.471 12.828 1.00 78.81 97 ARG A C 1
ATOM 755 O O . ARG A 1 97 ? 0.728 6.446 12.650 1.00 78.81 97 ARG A O 1
ATOM 762 N N . ARG A 1 98 ? -1.014 6.357 14.054 1.00 78.38 98 ARG A N 1
ATOM 763 C CA . ARG A 1 98 ? -0.219 6.168 15.284 1.00 78.38 98 ARG A CA 1
ATOM 764 C C . ARG A 1 98 ? -0.144 4.717 15.752 1.00 78.38 98 ARG A C 1
ATOM 766 O O . ARG A 1 98 ? 0.756 4.386 16.516 1.00 78.38 98 ARG A O 1
ATOM 773 N N . ARG A 1 99 ? -1.120 3.877 15.391 1.00 80.38 99 ARG A N 1
ATOM 774 C CA . ARG A 1 99 ? -1.311 2.539 15.989 1.00 80.38 99 ARG A CA 1
ATOM 775 C C . ARG A 1 99 ? -1.011 1.376 15.047 1.00 80.38 99 ARG A C 1
ATOM 777 O O . ARG A 1 99 ? -0.956 0.241 15.518 1.00 80.38 99 ARG A O 1
ATOM 784 N N . LEU A 1 100 ? -0.848 1.624 13.750 1.00 80.69 100 LEU A N 1
ATOM 785 C CA . LEU A 1 100 ? -0.596 0.582 12.757 1.00 80.69 100 LEU A CA 1
ATOM 786 C C . LEU A 1 100 ? 0.912 0.340 12.565 1.00 80.69 100 LEU A C 1
ATOM 788 O O . LEU A 1 100 ? 1.526 0.792 11.601 1.00 80.69 100 LEU A O 1
ATOM 792 N N . THR A 1 101 ? 1.516 -0.401 13.493 1.00 81.75 101 THR A N 1
ATOM 793 C CA . THR A 1 101 ? 2.933 -0.799 13.435 1.00 81.75 101 THR A CA 1
ATOM 794 C C . THR A 1 101 ? 3.098 -2.236 12.939 1.00 81.75 101 THR A C 1
ATOM 796 O O . THR A 1 101 ? 2.243 -3.087 13.179 1.00 81.75 101 THR A O 1
ATOM 799 N N . VAL A 1 102 ? 4.212 -2.526 12.259 1.00 72.12 102 VAL A N 1
ATOM 800 C CA . VAL A 1 102 ? 4.516 -3.855 11.691 1.00 72.12 102 VAL A CA 1
ATOM 801 C C . VAL A 1 102 ? 4.548 -4.952 12.763 1.00 72.12 102 VAL A C 1
ATOM 803 O O . VAL A 1 102 ? 4.025 -6.033 12.526 1.00 72.12 102 VAL A O 1
ATOM 806 N N . ASN A 1 103 ? 5.054 -4.664 13.968 1.00 74.19 103 ASN A N 1
ATOM 807 C CA . ASN A 1 103 ? 5.142 -5.629 15.081 1.00 74.19 103 ASN A CA 1
ATOM 808 C C . ASN A 1 103 ? 3.788 -6.196 15.539 1.00 74.19 103 ASN A C 1
ATOM 810 O O . ASN A 1 103 ? 3.751 -7.157 16.294 1.00 74.19 103 ASN A O 1
ATOM 814 N N . ARG A 1 104 ? 2.671 -5.579 15.140 1.00 71.88 104 ARG A N 1
ATOM 815 C CA . ARG A 1 104 ? 1.327 -6.094 15.419 1.00 71.88 104 ARG A CA 1
ATOM 816 C C . ARG A 1 104 ? 0.913 -7.222 14.459 1.00 71.88 104 ARG A C 1
ATOM 818 O O . ARG A 1 104 ? -0.061 -7.915 14.735 1.00 71.88 104 ARG A O 1
ATOM 825 N N . TYR A 1 105 ? 1.613 -7.356 13.334 1.00 66.06 105 TYR A N 1
ATOM 826 C CA . TYR A 1 105 ? 1.228 -8.170 12.180 1.00 66.06 105 TYR A CA 1
ATOM 827 C C . TYR A 1 105 ? 2.291 -9.208 11.765 1.00 66.06 105 TYR A C 1
ATOM 829 O O . TYR A 1 105 ? 2.051 -9.950 10.813 1.00 66.06 105 TYR A O 1
ATOM 837 N N . LEU A 1 106 ? 3.435 -9.251 12.459 1.00 66.81 106 LEU A N 1
ATOM 838 C CA . LEU A 1 106 ? 4.461 -10.300 12.374 1.00 66.81 106 LEU A CA 1
ATOM 839 C C . LEU A 1 106 ? 4.360 -11.214 13.596 1.00 66.81 106 LEU A C 1
ATOM 841 O O . LEU A 1 106 ? 4.556 -12.434 13.417 1.00 66.81 106 LEU A O 1
#

Secondary structure (DSSP, 8-state):
--------SS-SSSPPPTTBHHHHHHHHHHSTT---HHHHHHTTSHHHHTTHHHHHHHHHHHHHHHT-TTS-HHHHHHHHHHHHHHHHHHTS-TTHHHH-BGGGT-

pLDDT: mean 79.33, std 16.53, range [34.31, 94.38]

Radius of gyration: 14.23 Å; chains: 1; bounding box: 28×37×41 Å

Foldseek 3Di:
DDDPDPPPDDQLDDDQPCQFVLVVLLVQLLDPVHDDPLSVVVCVPPLNVVLVVLSPVLNVVSNVLVVVPDDPSVVVNVVSSSVSVSVVVVVDDPVSSPPRGNVVSD

Organism: NCBI:txid1441730

Sequence (106 aa):
MSKVPRVAGGYLSPPLPDNHVLVWLARAAASHTGFTAGHHQVLTDPTLAKFRDTLERLHRNARGIHAKHDVPTDDRLEWLIDAALVDLTDLCTPQERRRLTVNRYL